Protein AF-A0A371QLZ2-F1 (afdb_monomer)

pLDDT: mean 85.89, std 9.15, range [55.5, 97.56]

Structure (mmCIF, N/CA/C/O backbone):
data_AF-A0A371QLZ2-F1
#
_entry.id   AF-A0A371QLZ2-F1
#
loop_
_atom_site.group_PDB
_atom_site.id
_atom_site.type_symbol
_atom_site.label_atom_id
_atom_site.label_alt_id
_atom_site.label_comp_id
_atom_site.label_asym_id
_atom_site.label_entity_id
_atom_site.label_seq_id
_atom_site.pdbx_PDB_ins_code
_atom_site.Cartn_x
_atom_site.Cartn_y
_atom_site.Cartn_z
_atom_site.occupancy
_atom_site.B_iso_or_equiv
_atom_site.auth_seq_id
_atom_site.auth_comp_id
_atom_site.auth_asym_id
_atom_site.auth_atom_id
_atom_site.pdbx_PDB_model_num
ATOM 1 N N . MET A 1 1 ? 35.738 0.178 -50.952 1.00 73.31 1 MET A N 1
ATOM 2 C CA . MET A 1 1 ? 36.009 0.089 -49.498 1.00 73.31 1 MET A CA 1
ATOM 3 C C . MET A 1 1 ? 35.087 0.981 -48.661 1.00 73.31 1 MET A C 1
ATOM 5 O O . MET A 1 1 ? 34.461 0.451 -47.756 1.00 73.31 1 MET A O 1
ATOM 9 N N . GLY A 1 2 ? 34.901 2.273 -48.979 1.00 74.31 2 GLY A N 1
ATOM 10 C CA . GLY A 1 2 ? 33.988 3.153 -48.216 1.00 74.31 2 GLY A CA 1
ATOM 11 C C . GLY A 1 2 ? 32.495 2.772 -48.254 1.00 74.31 2 GLY A C 1
ATOM 12 O O . GLY A 1 2 ? 31.800 2.933 -47.260 1.00 74.31 2 GLY A O 1
ATOM 13 N N . GLN A 1 3 ? 32.003 2.188 -49.355 1.00 81.94 3 GLN A N 1
ATOM 14 C CA . GLN A 1 3 ? 30.582 1.822 -49.503 1.00 81.94 3 GLN A CA 1
ATOM 15 C C . GLN A 1 3 ? 30.146 0.641 -48.611 1.00 81.94 3 GLN A C 1
ATOM 17 O O . GLN A 1 3 ? 29.038 0.646 -48.087 1.00 81.94 3 GLN A O 1
ATOM 22 N N . GLN A 1 4 ? 31.014 -0.356 -48.401 1.00 81.50 4 GLN A N 1
ATOM 23 C CA . GLN A 1 4 ? 30.702 -1.506 -47.537 1.00 81.50 4 GLN A CA 1
ATOM 24 C C . GLN A 1 4 ? 30.808 -1.154 -46.050 1.00 81.50 4 GLN A C 1
ATOM 26 O O . GLN A 1 4 ? 30.010 -1.627 -45.245 1.00 81.50 4 GLN A O 1
ATOM 31 N N . GLN A 1 5 ? 31.751 -0.281 -45.688 1.00 84.38 5 GLN A N 1
ATOM 32 C CA . GLN A 1 5 ? 31.875 0.207 -44.314 1.00 84.38 5 GLN A CA 1
ATOM 33 C C . GLN A 1 5 ? 30.683 1.082 -43.914 1.00 84.38 5 GLN A C 1
ATOM 35 O O . GLN A 1 5 ? 30.197 0.970 -42.793 1.00 84.38 5 GLN A O 1
ATOM 40 N N . LEU A 1 6 ? 30.157 1.888 -44.841 1.00 89.06 6 LEU A N 1
ATOM 41 C CA . LEU A 1 6 ? 28.984 2.723 -44.582 1.00 89.06 6 LEU A CA 1
ATOM 42 C C . LEU A 1 6 ? 27.729 1.874 -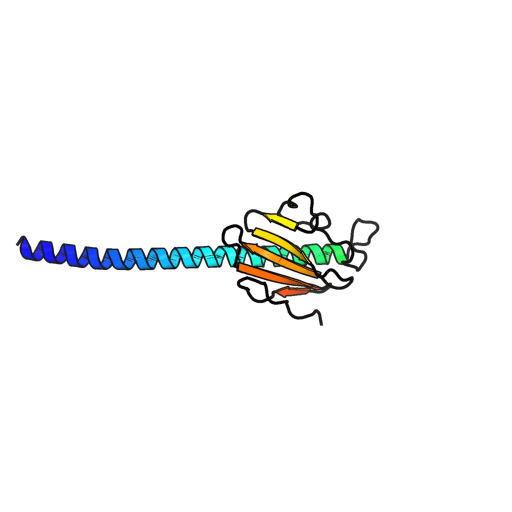44.314 1.00 89.06 6 LEU A C 1
ATOM 44 O O . LEU A 1 6 ? 26.970 2.166 -43.392 1.00 89.06 6 LEU A O 1
ATOM 48 N N . LEU A 1 7 ? 27.547 0.778 -45.057 1.00 89.31 7 LEU A N 1
ATOM 49 C CA . LEU A 1 7 ? 26.401 -0.122 -44.884 1.00 89.31 7 LEU A CA 1
ATOM 50 C C . LEU A 1 7 ? 26.422 -0.814 -43.508 1.00 89.31 7 LEU A C 1
ATOM 52 O O . LEU A 1 7 ? 25.394 -0.903 -42.838 1.00 89.31 7 LEU A O 1
ATOM 56 N N . LEU A 1 8 ? 27.602 -1.235 -43.045 1.00 90.19 8 LEU A N 1
ATOM 57 C CA . LEU A 1 8 ? 27.759 -1.866 -41.732 1.00 90.19 8 LEU A CA 1
ATOM 58 C C . LEU A 1 8 ? 27.402 -0.926 -40.576 1.00 90.19 8 LEU A C 1
ATOM 60 O O . LEU A 1 8 ? 26.755 -1.351 -39.622 1.00 90.19 8 LEU A O 1
ATOM 64 N N . VAL A 1 9 ? 27.772 0.353 -40.672 1.00 92.56 9 VAL A N 1
ATOM 65 C CA . VAL A 1 9 ? 27.441 1.341 -39.635 1.00 92.56 9 VAL A CA 1
ATOM 66 C C . VAL A 1 9 ? 25.931 1.551 -39.543 1.00 92.56 9 VAL A C 1
ATOM 68 O O . VAL A 1 9 ? 25.389 1.545 -38.442 1.00 92.56 9 VAL A O 1
ATOM 71 N N . ILE A 1 10 ? 25.241 1.665 -40.681 1.00 93.94 10 ILE A N 1
ATOM 72 C CA . ILE A 1 10 ? 23.778 1.822 -40.713 1.00 93.94 10 ILE A CA 1
ATOM 73 C C . ILE A 1 10 ? 23.076 0.611 -40.090 1.00 93.94 10 ILE A C 1
ATOM 75 O O . ILE A 1 10 ? 22.114 0.762 -39.339 1.00 93.94 10 ILE A O 1
ATOM 79 N N . LEU A 1 11 ? 23.562 -0.599 -40.372 1.00 94.00 11 LEU A N 1
ATOM 80 C CA . LEU A 1 11 ? 22.986 -1.809 -39.793 1.00 94.00 11 LEU A CA 1
ATOM 81 C C . LEU A 1 11 ? 23.090 -1.799 -38.260 1.00 94.00 11 LEU A C 1
ATOM 83 O O . LEU A 1 11 ? 22.114 -2.093 -37.572 1.00 94.00 11 LEU A O 1
ATOM 87 N N . VAL A 1 12 ? 24.252 -1.422 -37.721 1.00 96.19 12 VAL A N 1
ATOM 88 C CA . VAL A 1 12 ? 24.471 -1.352 -36.269 1.00 96.19 12 VAL A CA 1
ATOM 89 C C . VAL A 1 12 ? 23.589 -0.281 -35.623 1.00 96.19 12 VAL A C 1
ATOM 91 O O . VAL A 1 12 ? 22.992 -0.541 -34.578 1.00 96.19 12 VAL A O 1
ATOM 94 N N . THR A 1 13 ? 23.449 0.900 -36.233 1.00 95.31 13 THR A N 1
ATOM 95 C CA . THR A 1 13 ? 22.643 1.982 -35.645 1.00 95.31 13 THR A CA 1
ATOM 96 C C . THR A 1 13 ? 21.151 1.657 -35.606 1.00 95.31 13 THR A C 1
ATOM 98 O O . THR A 1 13 ? 20.491 2.017 -34.633 1.00 95.31 13 THR A O 1
ATOM 101 N N . ILE A 1 14 ? 20.622 0.922 -36.592 1.00 96.56 14 ILE A N 1
ATOM 102 C CA . ILE A 1 14 ? 19.228 0.445 -36.571 1.00 96.56 14 ILE A CA 1
ATOM 103 C C . ILE A 1 14 ? 18.996 -0.501 -35.386 1.00 96.56 14 ILE A C 1
ATOM 105 O O . ILE A 1 14 ? 18.012 -0.351 -34.660 1.00 96.56 14 ILE A O 1
ATOM 109 N N . ILE A 1 15 ? 19.915 -1.444 -35.156 1.00 96.38 15 ILE A N 1
ATOM 110 C CA . ILE A 1 15 ? 19.800 -2.406 -34.051 1.00 96.38 15 ILE A CA 1
ATOM 111 C C . ILE A 1 15 ? 19.842 -1.679 -32.699 1.00 96.38 15 ILE A C 1
ATOM 113 O O . ILE A 1 15 ? 18.983 -1.919 -31.849 1.00 96.38 15 ILE A O 1
ATOM 117 N N . VAL A 1 16 ? 20.789 -0.752 -32.512 1.00 97.56 16 VAL A N 1
ATOM 118 C CA . VAL A 1 16 ? 20.896 0.042 -31.274 1.00 97.56 16 VAL A CA 1
ATOM 119 C C . VAL A 1 16 ? 19.650 0.910 -31.058 1.00 97.56 16 VAL A C 1
ATOM 121 O O . VAL A 1 16 ? 19.171 1.012 -29.929 1.00 97.56 16 VAL A O 1
ATOM 124 N N . GLY A 1 17 ? 19.082 1.483 -32.124 1.00 97.25 17 GLY A N 1
ATOM 125 C CA . GLY A 1 17 ? 17.869 2.301 -32.048 1.00 97.25 17 GLY A CA 1
ATOM 126 C C . GLY A 1 17 ? 16.657 1.531 -31.517 1.00 97.25 17 GLY A C 1
ATOM 127 O O . GLY A 1 17 ? 15.978 2.006 -30.608 1.00 97.25 17 GLY A O 1
ATOM 128 N N . ILE A 1 18 ? 16.413 0.318 -32.024 1.00 96.50 18 ILE A N 1
ATOM 129 C CA . ILE A 1 18 ? 15.302 -0.526 -31.552 1.00 96.50 18 ILE A CA 1
ATOM 130 C C . ILE A 1 18 ? 15.552 -0.992 -30.113 1.00 96.50 18 ILE A C 1
ATOM 132 O O . ILE A 1 18 ? 14.642 -0.942 -29.283 1.00 96.50 18 ILE A O 1
ATOM 136 N N . ALA A 1 19 ? 16.786 -1.396 -29.795 1.00 96.19 19 ALA A N 1
ATOM 137 C CA . ALA A 1 19 ? 17.149 -1.834 -28.450 1.00 96.19 19 ALA A CA 1
ATOM 138 C C . ALA A 1 19 ? 16.915 -0.736 -27.399 1.00 96.19 19 ALA A C 1
ATOM 140 O O . ALA A 1 19 ? 16.396 -1.028 -26.324 1.00 96.19 19 ALA A O 1
ATOM 141 N N . ALA A 1 20 ? 17.228 0.526 -27.717 1.00 96.38 20 ALA A N 1
ATOM 142 C CA . ALA A 1 20 ? 17.008 1.652 -26.813 1.00 96.38 20 ALA A CA 1
ATOM 143 C C . ALA A 1 20 ? 15.517 1.881 -26.510 1.00 96.38 20 ALA A C 1
ATOM 145 O O . ALA A 1 20 ? 15.153 2.064 -25.351 1.00 96.38 20 ALA A O 1
ATOM 146 N N . VAL A 1 21 ? 14.642 1.817 -27.520 1.00 96.44 21 VAL A N 1
ATOM 147 C CA . VAL A 1 21 ? 13.191 1.986 -27.317 1.00 96.44 21 VAL A CA 1
ATOM 148 C C . VAL A 1 21 ? 12.620 0.859 -26.457 1.00 96.44 21 VAL A C 1
ATOM 150 O O . VAL A 1 21 ? 11.854 1.117 -25.530 1.00 96.44 21 VAL A O 1
ATOM 153 N N . VAL A 1 22 ? 13.021 -0.390 -26.718 1.00 97.00 22 VAL A N 1
ATOM 154 C CA . VAL A 1 22 ? 12.597 -1.535 -25.899 1.00 97.00 22 VAL A CA 1
ATOM 155 C C . VAL A 1 22 ? 13.084 -1.375 -24.459 1.00 97.00 22 VAL A C 1
ATOM 157 O O . VAL A 1 22 ? 12.284 -1.530 -23.539 1.00 97.00 22 VAL A O 1
ATOM 160 N N . ALA A 1 23 ? 14.351 -1.001 -24.258 1.00 95.31 23 ALA A N 1
ATOM 161 C CA . ALA A 1 23 ? 14.917 -0.787 -22.929 1.00 95.31 23 ALA A CA 1
ATOM 162 C C . ALA A 1 23 ? 14.139 0.280 -22.140 1.00 95.31 23 ALA A C 1
ATOM 164 O O . ALA A 1 23 ? 13.748 0.036 -20.998 1.00 95.31 23 ALA A O 1
ATOM 165 N N . LEU A 1 24 ? 13.837 1.424 -22.762 1.00 95.19 24 LEU A N 1
ATOM 166 C CA . LEU A 1 24 ? 13.058 2.493 -22.132 1.00 95.19 24 LEU A CA 1
ATOM 167 C C . LEU A 1 24 ? 11.654 2.026 -21.730 1.00 95.19 24 LEU A C 1
ATOM 169 O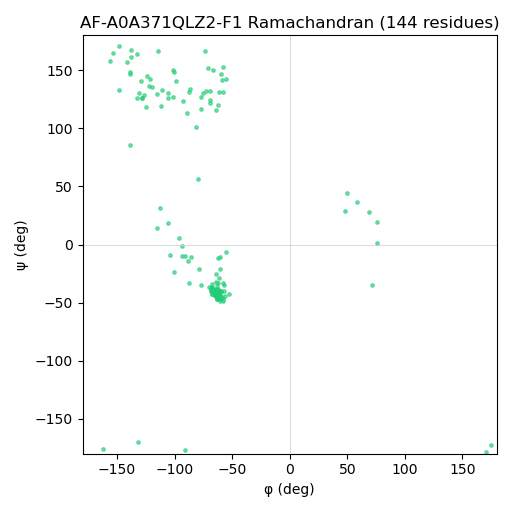 O . LEU A 1 24 ? 11.234 2.267 -20.599 1.00 95.19 24 LEU A O 1
ATOM 173 N N . ASN A 1 25 ? 10.960 1.297 -22.607 1.00 93.56 25 ASN A N 1
ATOM 174 C CA . ASN A 1 25 ? 9.634 0.762 -22.296 1.00 93.56 25 ASN A CA 1
ATOM 175 C C . ASN A 1 25 ? 9.683 -0.236 -21.131 1.00 93.56 25 ASN A C 1
ATOM 177 O O . ASN A 1 25 ? 8.829 -0.195 -20.247 1.00 93.56 25 ASN A O 1
ATOM 181 N N . THR A 1 26 ? 10.699 -1.106 -21.087 1.00 94.25 26 THR A N 1
ATOM 182 C CA . THR A 1 26 ? 10.862 -2.055 -19.976 1.00 94.25 26 THR A CA 1
ATOM 183 C C . THR A 1 26 ? 11.196 -1.367 -18.658 1.00 94.25 26 THR A C 1
ATOM 185 O O . THR A 1 26 ? 10.676 -1.773 -17.623 1.00 94.25 26 THR A O 1
ATOM 188 N N . PHE A 1 27 ? 12.009 -0.308 -18.676 1.00 93.62 27 PHE A N 1
ATOM 189 C CA . PHE A 1 27 ? 12.322 0.455 -17.469 1.00 93.62 27 PHE A CA 1
ATOM 190 C C . PHE A 1 27 ? 11.114 1.232 -16.952 1.00 93.62 27 PHE A C 1
ATOM 192 O O . PHE A 1 27 ? 10.883 1.227 -15.747 1.00 93.62 27 PHE A O 1
ATOM 199 N N . SER A 1 28 ? 10.307 1.821 -17.840 1.00 90.06 28 SER A N 1
ATOM 200 C CA . SER A 1 28 ? 9.054 2.476 -17.447 1.00 90.06 28 SER A CA 1
ATOM 201 C C . SER A 1 28 ? 8.088 1.484 -16.796 1.00 90.06 28 SER A C 1
ATOM 203 O O . SER A 1 28 ? 7.602 1.729 -15.698 1.00 90.06 28 SER A O 1
ATOM 205 N N . ALA A 1 29 ? 7.868 0.323 -17.422 1.00 88.38 29 ALA A N 1
ATOM 206 C CA . ALA A 1 29 ? 6.982 -0.701 -16.870 1.00 88.38 29 ALA A CA 1
ATOM 207 C C . ALA A 1 29 ? 7.491 -1.265 -15.529 1.00 88.38 29 ALA A C 1
ATOM 209 O O . ALA A 1 29 ? 6.695 -1.562 -14.640 1.00 88.38 29 ALA A O 1
ATOM 210 N N . ALA A 1 30 ? 8.812 -1.402 -15.368 1.00 89.50 30 ALA A N 1
ATOM 211 C CA . ALA A 1 30 ? 9.420 -1.834 -14.113 1.00 89.50 30 ALA A CA 1
ATOM 212 C C . ALA A 1 30 ? 9.262 -0.787 -12.998 1.00 89.50 30 ALA A C 1
ATOM 214 O O . ALA A 1 30 ? 9.008 -1.161 -11.855 1.00 89.50 30 ALA A O 1
ATOM 215 N N . ALA A 1 31 ? 9.373 0.506 -13.323 1.00 87.62 31 ALA A N 1
ATOM 216 C CA . ALA A 1 31 ? 9.135 1.588 -12.372 1.00 87.62 31 ALA A CA 1
ATOM 217 C C . ALA A 1 31 ? 7.675 1.598 -11.889 1.00 87.62 31 ALA A C 1
ATOM 219 O O . ALA A 1 31 ? 7.434 1.607 -10.684 1.00 87.62 31 ALA A O 1
ATOM 220 N N . ASP A 1 32 ? 6.713 1.478 -12.809 1.00 86.62 32 ASP A N 1
ATOM 221 C CA . ASP A 1 32 ? 5.287 1.414 -12.465 1.00 86.62 32 ASP A CA 1
ATOM 222 C C . ASP A 1 32 ? 4.957 0.198 -11.586 1.00 86.62 32 ASP A C 1
ATOM 224 O O . ASP A 1 32 ? 4.173 0.297 -10.639 1.00 86.62 32 ASP A O 1
ATOM 228 N N . ALA A 1 33 ? 5.550 -0.962 -11.888 1.00 87.06 33 ALA A N 1
ATOM 229 C CA . ALA A 1 33 ? 5.396 -2.166 -11.076 1.00 87.06 33 ALA A CA 1
ATOM 230 C C . ALA A 1 33 ? 5.965 -1.966 -9.661 1.00 87.06 33 ALA A C 1
ATOM 232 O O . ALA A 1 33 ? 5.277 -2.258 -8.685 1.00 87.06 33 ALA A O 1
ATOM 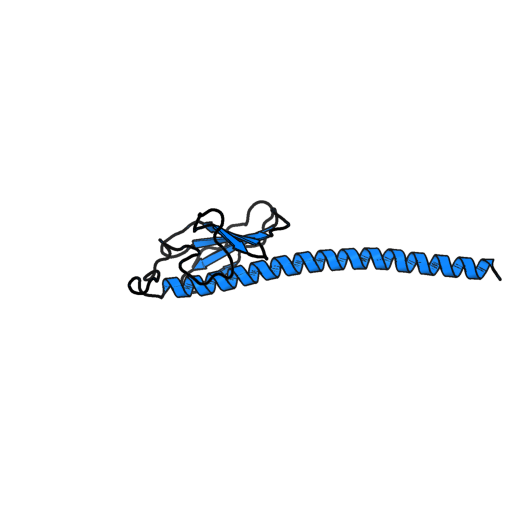233 N N . ALA A 1 34 ? 7.161 -1.383 -9.540 1.00 89.06 34 ALA A N 1
ATOM 234 C CA . ALA A 1 34 ? 7.787 -1.111 -8.249 1.00 89.06 34 ALA A CA 1
ATOM 235 C C . ALA A 1 34 ? 6.950 -0.158 -7.377 1.00 89.06 34 ALA A C 1
ATOM 237 O O . ALA A 1 34 ? 6.802 -0.397 -6.179 1.00 89.06 34 ALA A O 1
ATOM 238 N N . SER A 1 35 ? 6.347 0.884 -7.961 1.00 87.50 35 SER A N 1
ATOM 239 C CA . SER A 1 35 ? 5.445 1.784 -7.229 1.00 87.50 35 SER A CA 1
ATOM 240 C C . SER A 1 35 ? 4.183 1.073 -6.728 1.00 87.50 35 SER A C 1
ATOM 242 O O . SER A 1 35 ? 3.724 1.334 -5.616 1.00 87.50 35 SER A O 1
ATOM 244 N N . ARG A 1 36 ? 3.622 0.145 -7.516 1.00 87.12 36 ARG A N 1
ATOM 245 C CA . ARG A 1 36 ? 2.457 -0.660 -7.104 1.00 87.12 36 ARG A CA 1
ATOM 246 C C . ARG A 1 36 ? 2.806 -1.622 -5.972 1.00 87.12 36 ARG A C 1
ATOM 248 O O . ARG A 1 36 ? 2.035 -1.732 -5.021 1.00 87.12 36 ARG A O 1
ATOM 255 N N . ASP A 1 37 ? 3.958 -2.276 -6.055 1.00 89.88 37 ASP A N 1
ATOM 256 C CA . ASP A 1 37 ? 4.434 -3.191 -5.016 1.00 89.88 37 ASP A CA 1
ATOM 257 C C . ASP A 1 37 ? 4.711 -2.442 -3.704 1.00 89.88 37 ASP A C 1
ATOM 259 O O . ASP A 1 37 ? 4.344 -2.919 -2.629 1.00 89.88 37 ASP A O 1
ATOM 263 N N . ALA A 1 38 ? 5.274 -1.231 -3.786 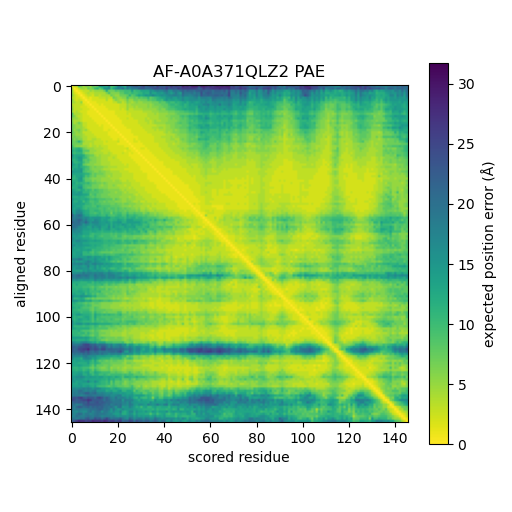1.00 90.00 38 ALA A N 1
ATOM 264 C CA . ALA A 1 38 ? 5.475 -0.361 -2.630 1.00 90.00 38 ALA A CA 1
ATOM 265 C C . ALA A 1 38 ? 4.145 0.005 -1.944 1.00 90.00 38 ALA A C 1
ATOM 267 O O . ALA A 1 38 ? 4.031 -0.134 -0.726 1.00 90.00 38 ALA A O 1
ATOM 268 N N . LEU A 1 39 ? 3.110 0.380 -2.710 1.00 89.12 39 LEU A N 1
ATOM 269 C CA . LEU A 1 39 ? 1.773 0.628 -2.152 1.00 89.12 39 LEU A CA 1
ATOM 270 C C . LEU A 1 39 ? 1.181 -0.613 -1.473 1.00 89.12 39 LEU A C 1
ATOM 272 O O . LEU A 1 39 ? 0.593 -0.513 -0.398 1.00 89.12 39 LEU A O 1
ATOM 276 N N . GLN A 1 40 ? 1.297 -1.788 -2.096 1.00 89.44 40 GLN A N 1
ATOM 277 C CA . GLN A 1 40 ? 0.770 -3.026 -1.515 1.00 89.44 40 GLN A CA 1
ATOM 278 C C . GLN A 1 40 ? 1.477 -3.384 -0.206 1.00 89.44 40 GLN A C 1
ATOM 280 O O . GLN A 1 40 ? 0.822 -3.817 0.747 1.00 89.44 40 GLN A O 1
ATOM 285 N N . LEU A 1 41 ? 2.795 -3.174 -0.143 1.00 91.31 41 LEU A N 1
ATOM 286 C CA . LEU A 1 41 ? 3.575 -3.367 1.072 1.00 91.31 41 LEU A CA 1
ATOM 287 C C . LEU A 1 41 ? 3.125 -2.405 2.176 1.00 91.31 41 LEU A C 1
ATOM 289 O O . LEU A 1 41 ? 2.884 -2.844 3.300 1.00 91.31 41 LEU A O 1
ATOM 293 N N . ASP A 1 42 ? 2.940 -1.126 1.857 1.00 91.44 42 ASP A N 1
ATOM 294 C CA . ASP A 1 42 ? 2.459 -0.129 2.814 1.00 91.44 42 ASP A CA 1
ATOM 295 C C . ASP A 1 42 ? 1.062 -0.477 3.342 1.00 91.44 42 ASP A C 1
ATOM 297 O O . ASP A 1 42 ? 0.837 -0.443 4.552 1.00 91.44 42 ASP A O 1
ATOM 301 N N . LEU A 1 43 ? 0.135 -0.896 2.472 1.00 90.25 43 LEU A N 1
ATOM 302 C CA . LEU A 1 43 ? -1.197 -1.352 2.884 1.00 90.25 43 LEU A CA 1
ATOM 303 C C . LEU A 1 43 ? -1.128 -2.573 3.814 1.00 90.25 43 LEU A C 1
ATOM 305 O O . LEU A 1 43 ? -1.872 -2.642 4.794 1.00 90.25 43 LEU A O 1
ATOM 309 N N . ALA A 1 44 ? -0.225 -3.521 3.552 1.00 90.81 44 ALA A N 1
ATOM 310 C CA . ALA A 1 44 ? -0.015 -4.678 4.421 1.00 90.81 44 ALA A CA 1
ATOM 311 C C . ALA A 1 44 ? 0.564 -4.274 5.792 1.00 90.81 44 ALA A C 1
ATOM 313 O O . ALA A 1 44 ? 0.123 -4.775 6.832 1.00 90.81 44 ALA A O 1
ATOM 314 N N . LEU A 1 45 ? 1.514 -3.334 5.817 1.00 91.69 45 LEU A N 1
ATOM 315 C CA . LEU A 1 45 ? 2.082 -2.793 7.054 1.00 91.69 45 LEU A CA 1
ATOM 316 C C . LEU A 1 45 ? 1.033 -2.028 7.871 1.00 91.69 45 LEU A C 1
ATOM 318 O O . LEU A 1 45 ? 0.911 -2.263 9.078 1.00 91.69 45 LEU A O 1
ATOM 322 N N . VAL A 1 46 ? 0.226 -1.184 7.223 1.00 91.62 46 VAL A N 1
ATOM 323 C CA . VAL A 1 46 ? -0.917 -0.494 7.840 1.00 91.62 46 VAL A CA 1
ATOM 324 C C . VAL A 1 46 ? -1.897 -1.502 8.429 1.00 91.62 46 VAL A C 1
ATOM 326 O O . VAL A 1 46 ? -2.261 -1.385 9.598 1.00 91.62 46 VAL A O 1
ATOM 329 N N . ALA A 1 47 ? -2.271 -2.532 7.667 1.00 91.31 47 ALA A N 1
ATOM 330 C CA . ALA A 1 47 ? -3.196 -3.561 8.125 1.00 91.31 47 ALA A CA 1
ATOM 331 C C . ALA A 1 47 ? -2.684 -4.288 9.380 1.00 91.31 47 ALA A C 1
ATOM 333 O O . ALA A 1 47 ? -3.424 -4.438 10.353 1.00 91.31 47 ALA A O 1
ATOM 334 N N . SER A 1 48 ? -1.406 -4.681 9.400 1.00 91.88 48 SER A N 1
ATOM 335 C CA . SER A 1 48 ? -0.789 -5.328 10.567 1.00 91.88 48 SER A CA 1
ATOM 336 C C . SER A 1 48 ? -0.749 -4.411 11.801 1.00 91.88 48 SER A C 1
ATOM 338 O O . SER A 1 48 ? -1.082 -4.826 12.914 1.00 91.88 48 SER A O 1
ATOM 340 N N . SER A 1 49 ? -0.419 -3.131 11.611 1.00 92.19 49 SER A N 1
ATOM 341 C CA . SER A 1 49 ? -0.361 -2.139 12.691 1.00 92.19 49 SER A CA 1
ATOM 342 C C . SER A 1 49 ? -1.748 -1.814 13.251 1.00 92.19 49 SER A C 1
ATOM 344 O O . SER A 1 49 ? -1.912 -1.652 14.466 1.00 92.19 49 SER A O 1
ATOM 346 N N . ALA A 1 50 ? -2.756 -1.768 12.381 1.00 91.44 50 ALA A N 1
ATOM 347 C CA . ALA A 1 50 ? -4.152 -1.579 12.741 1.00 91.44 50 ALA A CA 1
ATOM 348 C C . ALA A 1 50 ? -4.731 -2.783 13.499 1.00 91.44 50 ALA A C 1
ATOM 350 O O . ALA A 1 50 ? -5.424 -2.600 14.498 1.00 91.44 50 ALA A O 1
ATOM 351 N N . GLN A 1 51 ? -4.392 -4.017 13.119 1.00 91.75 51 GLN A N 1
ATOM 352 C CA . GLN A 1 51 ? -4.744 -5.203 13.913 1.00 91.75 51 GLN A CA 1
ATOM 353 C C . GLN A 1 51 ? -4.139 -5.128 15.319 1.00 91.75 51 GLN A C 1
ATOM 355 O O . GLN A 1 51 ? -4.818 -5.391 16.312 1.00 91.75 51 GLN A O 1
ATOM 360 N N . GLY A 1 52 ? -2.888 -4.673 15.431 1.00 90.88 52 GLY A N 1
ATOM 361 C CA . GLY A 1 52 ? -2.279 -4.371 16.725 1.00 90.88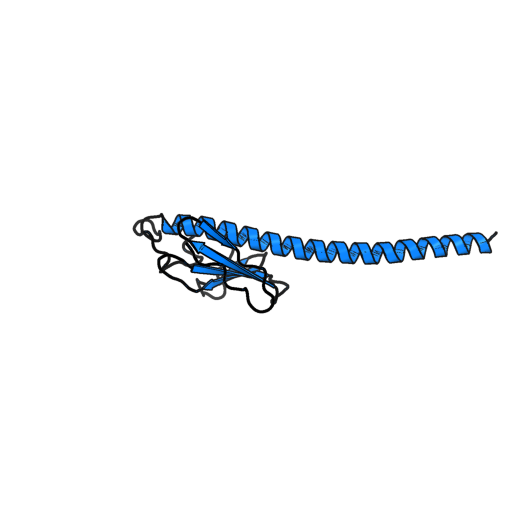 52 GLY A CA 1
ATOM 362 C C . GLY A 1 52 ? -3.083 -3.343 17.532 1.00 90.88 52 GLY A C 1
ATOM 363 O O . GLY A 1 52 ? -3.244 -3.498 18.741 1.00 90.88 52 GLY A O 1
ATOM 364 N N . TYR A 1 53 ? -3.634 -2.306 16.889 1.00 91.88 53 TYR A N 1
ATOM 365 C CA . TYR A 1 53 ? -4.551 -1.361 17.537 1.00 91.88 53 TYR A CA 1
ATOM 366 C C . TYR A 1 53 ? -5.824 -2.051 18.046 1.00 91.88 53 TYR A C 1
ATOM 368 O O . TYR A 1 53 ? -6.155 -1.870 19.215 1.00 91.88 53 TYR A O 1
ATOM 376 N N . TYR A 1 54 ? -6.461 -2.908 17.248 1.00 92.25 54 TYR A N 1
ATOM 377 C CA . TYR A 1 54 ? -7.675 -3.637 17.635 1.00 92.25 54 TYR A CA 1
ATOM 378 C C . TYR A 1 54 ? -7.507 -4.464 18.919 1.00 92.25 54 TYR A C 1
ATOM 380 O O . TYR A 1 54 ? -8.367 -4.435 19.800 1.00 92.25 54 TYR A O 1
ATOM 388 N N . PHE A 1 55 ? -6.392 -5.189 19.056 1.00 90.50 55 PHE A N 1
ATOM 389 C CA . PHE A 1 55 ? -6.149 -6.043 20.226 1.00 90.50 55 PHE A CA 1
ATOM 390 C C . PHE A 1 55 ? -5.681 -5.281 21.469 1.00 90.50 55 PHE A C 1
ATOM 392 O O . PHE A 1 55 ? -5.818 -5.791 22.584 1.00 90.50 55 PHE A O 1
ATOM 399 N N . ARG A 1 56 ? -5.140 -4.068 21.312 1.00 90.69 56 ARG A N 1
ATOM 400 C CA . ARG A 1 56 ? -4.723 -3.244 22.450 1.00 90.69 56 ARG A CA 1
ATOM 401 C C . ARG A 1 56 ? -5.959 -2.761 23.235 1.00 90.69 56 ARG A C 1
ATOM 403 O O . ARG A 1 56 ? -6.903 -2.254 22.627 1.00 90.69 56 ARG A O 1
ATOM 410 N N . PRO A 1 57 ? -5.982 -2.879 24.578 1.00 89.19 57 PRO A N 1
ATOM 411 C CA . PRO A 1 57 ? -7.073 -2.347 25.394 1.00 89.19 57 PRO A CA 1
ATOM 412 C C . PRO A 1 57 ? -7.224 -0.829 25.236 1.00 89.19 57 PRO A C 1
ATOM 414 O O . PRO A 1 57 ? -6.224 -0.117 25.131 1.00 89.19 57 PRO A O 1
ATOM 417 N N . ALA A 1 58 ? -8.458 -0.323 25.321 1.00 88.81 58 ALA A N 1
ATOM 418 C CA . ALA A 1 58 ? -8.751 1.112 25.212 1.00 88.81 58 ALA A CA 1
ATOM 419 C C . ALA A 1 58 ? -7.992 1.966 26.248 1.00 88.81 58 ALA A C 1
ATOM 421 O O . ALA A 1 58 ? -7.507 3.048 25.934 1.00 88.81 58 ALA A O 1
ATOM 422 N N . MET A 1 59 ? -7.786 1.431 27.459 1.00 88.19 59 MET A N 1
ATOM 423 C CA . MET A 1 59 ? -7.019 2.085 28.533 1.00 88.19 59 MET A CA 1
ATOM 424 C C . MET A 1 59 ? -5.551 2.370 28.171 1.00 88.19 59 MET A C 1
ATOM 426 O O . MET A 1 59 ? -4.925 3.216 28.800 1.00 88.19 59 MET A O 1
ATOM 430 N N . LEU A 1 60 ? -4.993 1.668 27.179 1.00 88.06 60 LEU A N 1
ATOM 431 C CA . LEU A 1 60 ? -3.619 1.844 26.695 1.00 88.06 60 LEU A CA 1
ATOM 432 C C . LEU A 1 60 ? -3.570 2.558 25.333 1.00 88.06 60 LEU A C 1
ATOM 434 O O . LEU A 1 60 ? -2.574 2.456 24.620 1.00 88.06 60 LEU A O 1
ATOM 438 N N . GLY A 1 61 ? -4.653 3.242 24.947 1.00 83.25 61 GLY A N 1
ATOM 439 C CA . GLY A 1 61 ? -4.763 3.924 23.655 1.00 83.25 61 GLY A CA 1
ATOM 440 C C . GLY A 1 61 ? -5.012 2.988 22.469 1.00 83.25 61 GLY A C 1
ATOM 441 O O . GLY A 1 61 ? -4.745 3.373 21.334 1.00 83.25 61 GLY A O 1
ATOM 442 N N . GLY A 1 62 ? -5.483 1.761 22.720 1.00 88.44 62 GLY A N 1
ATOM 443 C CA . GLY A 1 62 ? -5.907 0.814 21.687 1.00 88.44 62 GLY A CA 1
ATOM 444 C C . GLY A 1 62 ? -7.392 0.906 21.332 1.00 88.44 62 GLY A C 1
ATOM 445 O O . GLY A 1 62 ? -8.123 1.732 21.873 1.00 88.44 62 GLY A O 1
ATOM 446 N N . GLY A 1 63 ? -7.835 0.021 20.441 1.00 86.31 63 GLY A N 1
ATOM 447 C CA . GLY A 1 63 ? -9.212 -0.054 19.956 1.00 86.31 63 GLY A CA 1
ATOM 448 C C . GLY A 1 63 ? -10.140 -0.885 20.834 1.00 86.31 63 GLY A C 1
ATOM 449 O O . GLY A 1 63 ? -11.339 -0.872 20.624 1.00 86.31 63 GLY A O 1
ATOM 450 N N . GLY A 1 64 ? -9.639 -1.637 21.820 1.00 89.81 64 GLY A N 1
ATOM 451 C CA . GLY A 1 64 ? -10.506 -2.386 22.739 1.00 89.81 64 GLY A CA 1
ATOM 452 C C . GLY A 1 64 ? -11.430 -3.393 22.042 1.00 89.81 64 GLY A C 1
ATOM 453 O O . GLY A 1 64 ? -12.558 -3.588 22.488 1.00 89.81 64 GLY A O 1
ATOM 454 N N . ARG A 1 65 ? -10.944 -4.048 20.978 1.00 90.25 65 ARG A N 1
ATOM 455 C CA . ARG A 1 65 ? -11.709 -4.914 20.062 1.00 90.25 65 ARG A CA 1
ATOM 456 C C . ARG A 1 65 ? -12.722 -4.179 19.179 1.00 90.25 65 ARG A C 1
ATOM 458 O O . ARG A 1 65 ? -13.722 -4.769 18.780 1.00 90.25 65 ARG A O 1
ATOM 465 N N . THR A 1 66 ? -12.467 -2.915 18.860 1.00 91.38 66 THR A N 1
ATOM 466 C CA . THR A 1 66 ? -13.208 -2.182 17.834 1.00 91.38 66 THR A CA 1
ATOM 467 C C . THR A 1 66 ? -12.276 -1.328 16.972 1.00 91.38 66 THR A C 1
ATOM 469 O O . THR A 1 66 ? -11.236 -0.860 17.437 1.00 91.38 66 THR A O 1
ATOM 472 N N . PHE A 1 67 ? -12.638 -1.141 15.702 1.00 89.88 67 PHE A N 1
ATOM 473 C CA . PHE A 1 67 ? -12.006 -0.187 14.783 1.00 89.88 67 PHE A CA 1
ATOM 474 C C . PHE A 1 67 ? -12.751 1.153 14.696 1.00 89.88 67 PHE A C 1
ATOM 476 O O . PHE A 1 67 ? -12.396 1.990 13.881 1.00 89.88 67 PHE A O 1
ATOM 483 N N . GLN A 1 68 ? -13.782 1.377 15.512 1.00 88.50 68 GLN A N 1
ATOM 484 C CA . GLN A 1 68 ? -14.711 2.498 15.335 1.00 88.50 68 GLN A CA 1
ATOM 485 C C . GLN A 1 68 ? -14.063 3.895 15.421 1.00 88.50 68 GLN A C 1
ATOM 487 O O . GLN A 1 68 ? -14.522 4.796 14.728 1.00 88.50 68 GLN A O 1
ATOM 492 N N . ASP A 1 69 ? -12.975 4.041 16.185 1.00 86.75 69 ASP A N 1
ATOM 493 C CA . ASP A 1 69 ? -12.199 5.287 16.338 1.00 86.75 69 ASP A CA 1
ATOM 494 C C . ASP A 1 69 ? -10.789 5.177 15.719 1.00 86.75 69 ASP A C 1
ATOM 496 O O . ASP A 1 69 ? -9.807 5.712 16.250 1.00 86.75 69 ASP A O 1
ATOM 500 N N . ILE A 1 70 ? -10.648 4.388 14.647 1.00 88.69 70 ILE A N 1
ATOM 501 C CA . ILE A 1 70 ? -9.353 4.195 13.997 1.00 88.69 70 ILE A CA 1
ATOM 502 C C . ILE A 1 70 ? -8.970 5.388 13.119 1.00 88.69 70 ILE A C 1
ATOM 504 O O . ILE A 1 70 ? -9.683 5.749 12.190 1.00 88.69 70 ILE A O 1
ATOM 508 N N . ASP A 1 71 ? -7.767 5.907 13.359 1.00 90.00 71 ASP A N 1
ATOM 509 C CA . ASP A 1 71 ? -7.146 6.970 12.572 1.00 90.00 71 ASP A CA 1
ATOM 510 C C . ASP A 1 71 ? -5.663 6.663 12.337 1.00 90.00 71 ASP A C 1
ATOM 512 O O . ASP A 1 71 ? -5.042 5.945 13.130 1.00 90.00 71 ASP A O 1
ATOM 516 N N . PHE A 1 72 ? -5.038 7.313 11.348 1.00 88.19 72 PHE A N 1
ATOM 517 C CA . PHE A 1 72 ? -3.593 7.190 11.080 1.00 88.19 72 PHE A CA 1
ATOM 518 C C . PHE A 1 72 ? -2.688 7.638 12.243 1.00 88.19 72 PHE A C 1
ATOM 520 O O . PHE A 1 72 ? -1.491 7.371 12.231 1.00 88.19 72 PHE A O 1
ATOM 527 N N . THR A 1 73 ? -3.238 8.293 13.272 1.00 87.62 73 THR A N 1
ATOM 528 C CA . THR A 1 73 ? -2.504 8.677 14.493 1.00 87.62 73 THR A CA 1
ATOM 529 C C . THR A 1 73 ? -2.507 7.594 15.578 1.00 87.62 73 THR A C 1
ATOM 531 O O . THR A 1 73 ? -1.747 7.680 16.542 1.00 87.62 73 THR A O 1
ATOM 534 N N . LYS A 1 74 ? -3.374 6.579 15.455 1.00 87.06 74 LYS A N 1
ATOM 535 C CA . LYS A 1 74 ? -3.605 5.543 16.478 1.00 87.06 74 LYS A CA 1
ATOM 536 C C . LYS A 1 74 ? -2.764 4.284 16.276 1.00 87.06 74 LYS A C 1
ATOM 538 O O . LYS A 1 74 ? -2.710 3.412 17.146 1.00 87.06 74 LYS A O 1
ATOM 543 N N . PHE A 1 75 ? -2.102 4.173 15.134 1.00 86.75 75 PHE A N 1
ATOM 544 C CA . PHE A 1 75 ? -1.210 3.075 14.797 1.00 86.75 75 PHE A CA 1
ATOM 545 C C . PHE A 1 75 ? 0.047 3.610 14.115 1.00 86.75 75 PHE A C 1
ATOM 547 O O . PHE 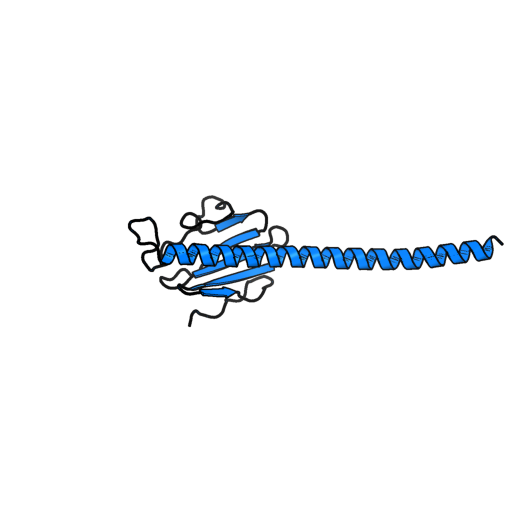A 1 75 ? 0.126 4.778 13.750 1.00 86.75 75 PHE A O 1
ATOM 554 N N . ASN A 1 76 ? 1.061 2.756 13.992 1.00 85.75 76 ASN A N 1
ATOM 555 C CA . ASN A 1 76 ? 2.303 3.153 13.352 1.00 85.75 76 ASN A CA 1
ATOM 556 C C . ASN A 1 76 ? 2.116 3.157 11.831 1.00 85.75 76 ASN A C 1
ATOM 558 O O . ASN A 1 76 ? 1.859 2.108 11.241 1.00 85.75 76 ASN A O 1
ATOM 562 N N . PHE A 1 77 ? 2.246 4.327 11.217 1.00 86.56 77 PHE A N 1
ATOM 563 C CA . PHE A 1 77 ? 2.252 4.499 9.773 1.00 86.56 77 PHE A CA 1
ATOM 564 C C . PHE A 1 77 ? 3.447 5.367 9.381 1.00 86.56 77 PHE A C 1
ATOM 566 O O . PHE A 1 77 ? 3.664 6.433 9.956 1.00 86.56 77 PHE A O 1
ATOM 573 N N . SER A 1 78 ? 4.223 4.911 8.399 1.00 84.31 78 SER A N 1
ATOM 574 C CA . SER A 1 78 ? 5.393 5.618 7.866 1.00 84.31 78 SER A CA 1
ATOM 575 C C . SER A 1 78 ? 4.977 6.717 6.886 1.00 84.31 78 SER A C 1
ATOM 577 O O . SER A 1 78 ? 5.375 6.717 5.726 1.00 84.31 78 SER A O 1
ATOM 579 N N . GLY A 1 79 ? 4.139 7.639 7.348 1.00 85.56 79 GLY A N 1
ATOM 580 C CA . GLY A 1 79 ? 3.672 8.777 6.573 1.00 85.56 79 GLY A CA 1
ATOM 581 C C . GLY A 1 79 ? 3.091 9.861 7.467 1.00 85.56 79 GLY A C 1
ATOM 582 O O . GLY A 1 79 ? 3.131 9.782 8.696 1.00 85.56 79 GLY A O 1
ATOM 583 N N . ARG A 1 80 ? 2.567 10.909 6.842 1.00 87.94 80 ARG A N 1
ATOM 584 C CA . ARG A 1 80 ? 2.045 12.089 7.526 1.00 87.94 80 ARG A CA 1
ATOM 585 C C . ARG A 1 80 ? 0.588 12.314 7.166 1.00 87.94 80 ARG A C 1
ATOM 587 O O . ARG A 1 80 ? 0.228 12.258 5.999 1.00 87.94 80 ARG A O 1
ATOM 594 N N . VAL A 1 81 ? -0.220 12.633 8.171 1.00 87.19 81 VAL A N 1
ATOM 595 C CA . VAL A 1 81 ? -1.617 13.049 7.999 1.00 87.19 81 VAL A CA 1
ATOM 596 C C . VAL A 1 81 ? -1.701 14.295 7.105 1.00 87.19 81 VAL A C 1
ATOM 598 O O . VAL A 1 81 ? -0.968 15.263 7.336 1.00 87.19 81 VAL A O 1
ATOM 601 N N . VAL A 1 82 ? -2.580 14.272 6.103 1.00 82.94 82 VAL A N 1
ATOM 602 C CA . VAL A 1 82 ? -2.769 15.365 5.134 1.00 82.94 82 VAL A CA 1
ATOM 603 C C . VAL A 1 82 ? -3.785 16.366 5.682 1.00 82.94 82 VAL A C 1
ATOM 605 O O . VAL A 1 82 ? -4.840 15.975 6.170 1.00 82.94 82 VAL A O 1
ATOM 608 N N . ASP A 1 83 ? -3.455 17.660 5.648 1.00 76.12 83 ASP A N 1
ATOM 609 C CA . ASP A 1 83 ? -4.368 18.786 5.927 1.00 76.12 83 ASP A CA 1
ATOM 610 C C . ASP A 1 83 ? -5.228 18.680 7.206 1.00 76.12 83 ASP A C 1
ATOM 612 O O . ASP A 1 83 ? -6.317 19.242 7.303 1.00 76.12 83 ASP A O 1
ATOM 616 N N . GLY A 1 84 ? -4.731 17.975 8.228 1.00 75.00 84 GLY A N 1
ATOM 617 C CA . GLY A 1 84 ? -5.435 17.780 9.500 1.00 75.00 84 GLY A CA 1
ATOM 618 C C . GLY A 1 84 ? -6.580 16.760 9.454 1.00 75.00 84 GLY A C 1
ATOM 619 O O . GLY A 1 84 ? -7.209 16.530 10.488 1.00 75.00 84 GLY A O 1
ATOM 620 N N . ASN A 1 85 ? -6.828 16.116 8.308 1.00 84.19 85 ASN A N 1
ATOM 621 C CA . ASN A 1 85 ? -7.775 15.014 8.192 1.00 84.19 85 ASN A CA 1
ATOM 622 C C . ASN A 1 85 ? -7.117 13.706 8.645 1.00 84.19 85 ASN A C 1
ATOM 624 O O . ASN A 1 85 ? -6.389 13.078 7.891 1.00 84.19 85 ASN A O 1
ATOM 628 N N . VAL A 1 86 ? -7.402 13.269 9.872 1.00 87.19 86 VAL A N 1
ATOM 629 C CA . VAL A 1 86 ? -6.809 12.070 10.499 1.00 87.19 86 VAL A CA 1
ATOM 630 C C . VAL A 1 86 ? -7.107 10.743 9.779 1.00 87.19 86 VAL A C 1
ATOM 632 O O . VAL A 1 86 ? -6.447 9.738 10.063 1.00 87.19 86 VAL A O 1
ATOM 635 N N . LEU A 1 87 ? -8.046 10.753 8.827 1.00 88.88 87 LEU A N 1
ATOM 636 C CA . LEU A 1 87 ? -8.396 9.628 7.958 1.00 88.88 87 LEU A CA 1
ATOM 637 C C . LEU A 1 87 ? -7.648 9.638 6.622 1.00 88.88 87 LEU A C 1
ATOM 639 O O . LEU A 1 87 ? -7.831 8.720 5.826 1.00 88.88 87 LEU A O 1
ATOM 643 N N . GLU A 1 88 ? -6.806 10.639 6.373 1.00 89.06 88 GLU A N 1
ATOM 644 C CA . GLU A 1 88 ? -5.992 10.755 5.168 1.00 89.06 88 GLU A CA 1
ATOM 645 C C . GLU A 1 88 ? -4.525 10.950 5.537 1.00 89.06 88 GLU A C 1
ATOM 647 O O . GLU A 1 88 ? -4.165 11.829 6.321 1.00 89.06 88 GLU A O 1
ATOM 652 N N . ALA A 1 89 ? -3.644 10.140 4.961 1.00 90.12 89 ALA A N 1
ATOM 653 C CA . ALA A 1 89 ? -2.212 10.255 5.181 1.00 90.12 89 ALA A CA 1
ATOM 654 C C . ALA A 1 89 ? -1.437 10.052 3.882 1.00 90.12 89 ALA A C 1
ATOM 656 O O . ALA A 1 89 ? -1.833 9.280 3.020 1.00 90.12 89 ALA A O 1
ATOM 657 N N . SER A 1 90 ? -0.312 10.740 3.738 1.00 90.12 90 SER A N 1
ATOM 658 C CA . SER A 1 90 ? 0.566 10.655 2.576 1.00 90.12 90 SER A CA 1
ATOM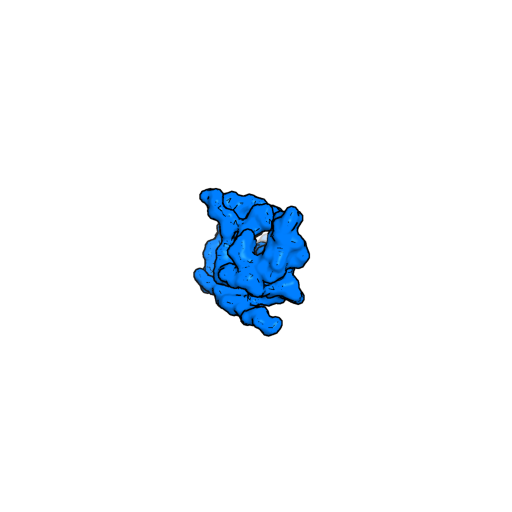 659 C C . SER A 1 90 ? 1.981 10.276 2.985 1.00 90.12 90 SER A C 1
ATOM 661 O O . SER A 1 90 ? 2.475 10.745 4.014 1.00 90.12 90 SER A O 1
ATOM 663 N N . ASN A 1 91 ? 2.654 9.498 2.149 1.00 89.38 91 ASN A N 1
ATOM 664 C CA . ASN A 1 91 ? 4.091 9.260 2.216 1.00 89.38 91 ASN A CA 1
ATOM 665 C C . ASN A 1 91 ? 4.727 9.445 0.826 1.00 89.38 91 ASN A C 1
ATOM 667 O O . ASN A 1 91 ? 4.087 9.946 -0.103 1.00 89.38 91 ASN A O 1
ATOM 671 N N . GLU A 1 92 ? 5.991 9.052 0.689 1.00 87.75 92 GLU A N 1
ATOM 672 C CA . GLU A 1 92 ? 6.736 9.089 -0.571 1.00 87.75 92 GLU A CA 1
ATOM 673 C C . GLU A 1 92 ? 6.144 8.163 -1.651 1.00 87.75 92 GLU A C 1
ATOM 675 O O . GLU A 1 92 ? 6.314 8.429 -2.839 1.00 87.75 92 GLU A O 1
ATOM 680 N N . ASN A 1 93 ? 5.428 7.106 -1.256 1.00 88.12 93 ASN A N 1
ATOM 681 C CA . ASN A 1 93 ? 4.838 6.119 -2.164 1.00 88.12 93 ASN A CA 1
ATOM 682 C C . ASN A 1 93 ? 3.439 6.537 -2.658 1.00 88.12 93 ASN A C 1
ATOM 684 O O . ASN A 1 93 ? 3.064 6.234 -3.795 1.00 88.12 93 ASN A O 1
ATOM 688 N N . GLY A 1 94 ? 2.653 7.241 -1.836 1.00 88.38 94 GLY A N 1
ATOM 689 C CA . GLY A 1 94 ? 1.280 7.590 -2.187 1.00 88.38 94 GLY A CA 1
ATOM 690 C C . GLY A 1 94 ? 0.455 8.283 -1.107 1.00 88.38 94 GLY A C 1
ATOM 691 O O . GLY A 1 94 ? 0.948 8.667 -0.047 1.00 88.38 94 GLY A O 1
ATOM 692 N N . VAL A 1 95 ? -0.833 8.445 -1.410 1.00 89.19 95 VAL A N 1
ATOM 693 C CA . VAL A 1 95 ? -1.862 8.967 -0.498 1.00 89.19 95 VAL A CA 1
ATOM 694 C C . VAL A 1 95 ? -2.817 7.841 -0.125 1.00 89.19 95 VAL A C 1
ATOM 696 O O . VAL A 1 95 ? -3.301 7.123 -0.999 1.00 89.19 95 VAL A O 1
ATOM 699 N N . TYR A 1 96 ? -3.101 7.718 1.166 1.00 90.69 96 TYR A N 1
ATOM 700 C CA . TYR A 1 96 ? -3.906 6.677 1.784 1.00 90.69 96 TYR A CA 1
ATOM 701 C C . TYR A 1 96 ? -5.112 7.283 2.480 1.00 90.69 96 TYR A C 1
ATOM 703 O O . TYR A 1 96 ? -4.984 8.257 3.217 1.00 90.69 96 TYR A O 1
ATOM 711 N N . ILE A 1 97 ? -6.270 6.667 2.280 1.00 89.44 97 ILE A N 1
ATOM 712 C CA . ILE A 1 97 ? -7.551 7.134 2.803 1.00 89.44 97 ILE A CA 1
ATOM 713 C C . ILE A 1 97 ? -8.229 5.977 3.531 1.00 89.44 97 ILE A C 1
ATOM 715 O O . ILE A 1 97 ? -8.409 4.900 2.959 1.00 89.44 97 ILE A O 1
ATOM 719 N N . ILE A 1 98 ? -8.613 6.196 4.785 1.00 90.88 98 ILE A N 1
ATOM 720 C CA . ILE A 1 98 ? -9.441 5.274 5.565 1.00 90.88 98 ILE A CA 1
ATOM 721 C C . ILE A 1 98 ? -10.912 5.576 5.274 1.00 90.88 98 ILE A C 1
ATOM 723 O O . ILE A 1 98 ? -11.351 6.722 5.283 1.00 90.88 98 ILE A O 1
ATOM 727 N N . SER A 1 99 ? -11.692 4.531 5.025 1.00 89.44 99 SER A N 1
ATOM 728 C CA . SER A 1 99 ? -13.113 4.611 4.697 1.00 89.44 99 SER A CA 1
ATOM 729 C C . SER A 1 99 ? -13.867 3.386 5.220 1.00 89.44 99 SER A C 1
ATOM 731 O O . SER A 1 99 ? -13.258 2.421 5.687 1.00 89.44 99 SER A O 1
ATOM 733 N N . ALA A 1 100 ? -15.203 3.430 5.149 1.00 87.06 100 ALA A N 1
ATOM 734 C CA . ALA A 1 100 ? -16.089 2.325 5.528 1.00 87.06 100 ALA A CA 1
ATOM 735 C C . ALA A 1 100 ? -15.779 1.732 6.920 1.00 87.06 100 ALA A C 1
ATOM 737 O O . ALA A 1 100 ? -15.727 0.515 7.089 1.00 87.06 100 ALA A O 1
A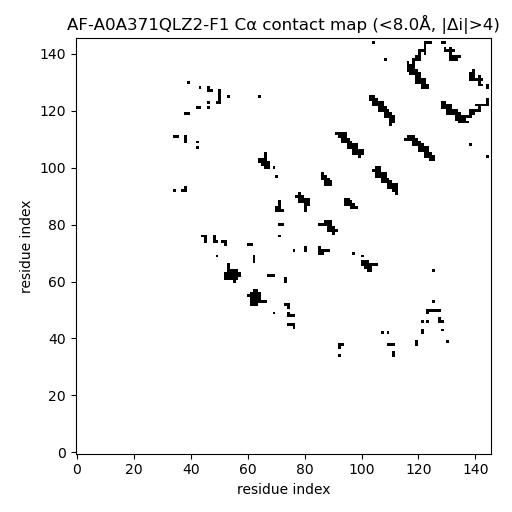TOM 738 N N . ILE A 1 101 ? -15.547 2.603 7.909 1.00 89.88 101 ILE A N 1
ATOM 739 C CA . ILE A 1 101 ? -15.199 2.205 9.275 1.00 89.88 101 ILE A CA 1
ATOM 740 C C . ILE A 1 101 ? -16.407 1.548 9.944 1.00 89.88 101 ILE A C 1
ATOM 742 O O . ILE A 1 101 ? -17.485 2.131 10.057 1.00 89.88 101 ILE A O 1
ATOM 746 N N . GLN A 1 102 ? -16.200 0.335 10.432 1.00 87.31 102 GLN A N 1
ATOM 747 C CA . GLN A 1 102 ? -17.136 -0.438 11.232 1.00 87.31 102 GLN A CA 1
ATOM 748 C C . GLN A 1 102 ? -16.390 -1.017 12.442 1.00 87.31 102 GLN A C 1
ATOM 750 O O . GLN A 1 102 ? -15.165 -1.098 12.431 1.00 87.31 102 GLN A O 1
ATOM 755 N N . PRO A 1 103 ? -17.077 -1.488 13.497 1.00 87.56 103 PRO A N 1
ATOM 756 C CA . PRO A 1 103 ? -16.394 -2.038 14.667 1.00 87.56 103 PRO A CA 1
ATOM 757 C C . PRO A 1 103 ? -15.461 -3.217 14.351 1.00 87.56 103 PRO A C 1
ATOM 759 O O . PRO A 1 103 ? -14.425 -3.369 14.991 1.00 87.56 103 PRO A O 1
ATOM 762 N N . GLY A 1 104 ? -15.813 -4.041 13.361 1.00 86.88 104 GLY A N 1
ATOM 763 C CA . GLY A 1 104 ? -15.053 -5.230 12.977 1.00 86.88 104 GLY A CA 1
ATOM 764 C C . GLY A 1 104 ? -14.221 -5.083 11.706 1.00 86.88 104 GLY A C 1
ATOM 765 O O . GLY A 1 104 ? -13.429 -5.972 11.423 1.00 86.88 104 GLY A O 1
ATOM 766 N N . GLU A 1 105 ? -14.365 -4.003 10.942 1.00 88.81 105 GLU A N 1
ATOM 767 C CA . GLU A 1 105 ? -13.660 -3.846 9.670 1.00 88.81 105 GLU A CA 1
ATOM 768 C C . GLU A 1 105 ? -13.509 -2.383 9.263 1.00 88.81 105 GLU A C 1
ATOM 770 O O . GLU A 1 105 ? -14.273 -1.524 9.689 1.00 88.81 105 GLU A O 1
ATOM 775 N N . PHE A 1 106 ? -12.538 -2.105 8.403 1.00 91.00 106 PHE A N 1
ATOM 776 C CA . PHE A 1 106 ? -12.438 -0.839 7.683 1.00 91.00 106 PHE A CA 1
ATOM 777 C C . PHE A 1 106 ? -11.692 -1.050 6.364 1.00 91.00 106 PHE A C 1
ATOM 779 O O . PHE A 1 106 ? -11.038 -2.080 6.162 1.00 91.00 106 PHE A O 1
ATOM 786 N N . ILE A 1 107 ? -11.785 -0.081 5.456 1.00 90.19 107 ILE A N 1
ATOM 787 C CA . ILE A 1 107 ? -11.116 -0.122 4.155 1.00 90.19 107 ILE A CA 1
ATOM 788 C C . ILE A 1 107 ? -10.081 0.996 4.088 1.00 90.19 107 ILE A C 1
ATOM 790 O O . ILE A 1 107 ? -10.398 2.157 4.333 1.00 90.19 107 ILE A O 1
ATOM 794 N N . VAL A 1 108 ? -8.854 0.653 3.707 1.00 90.94 108 VAL A N 1
ATOM 795 C CA . VAL A 1 108 ? -7.798 1.612 3.369 1.00 90.94 108 VAL A CA 1
ATOM 796 C C . VAL A 1 108 ? -7.612 1.614 1.867 1.00 90.94 108 VAL A C 1
ATOM 798 O O . VAL A 1 108 ? -7.361 0.565 1.283 1.00 90.94 108 VAL A O 1
ATOM 801 N N . THR A 1 109 ? -7.696 2.779 1.242 1.00 89.62 109 THR A N 1
ATOM 802 C CA . THR A 1 109 ? -7.428 2.943 -0.188 1.00 89.62 109 THR A CA 1
ATOM 803 C C . THR A 1 109 ? -6.157 3.753 -0.370 1.00 89.62 109 THR A C 1
ATOM 805 O O . THR A 1 109 ? -6.088 4.885 0.093 1.00 89.62 109 THR A O 1
ATOM 808 N N . GLY A 1 110 ? -5.152 3.169 -1.020 1.00 89.94 110 GLY A N 1
ATOM 809 C CA . GLY A 1 110 ? -3.913 3.829 -1.421 1.00 89.94 110 GLY A CA 1
ATOM 810 C C . GLY A 1 110 ? -3.955 4.244 -2.890 1.00 89.94 110 GLY A C 1
ATOM 811 O O . GLY A 1 110 ? -4.447 3.498 -3.736 1.00 89.94 110 GLY A O 1
ATOM 812 N N . SER A 1 111 ? -3.419 5.420 -3.200 1.00 88.06 111 SER A N 1
ATOM 813 C CA . SER A 1 111 ? -3.261 5.955 -4.555 1.00 88.06 111 SER A CA 1
ATOM 814 C C . SER A 1 111 ? -1.822 6.413 -4.779 1.00 88.06 111 SER A C 1
ATOM 816 O O . SER A 1 111 ? -1.200 6.970 -3.875 1.00 88.06 111 SER A O 1
ATOM 818 N N . ILE A 1 112 ? -1.277 6.163 -5.971 1.00 82.62 112 ILE A N 1
ATOM 819 C CA . ILE A 1 112 ? 0.109 6.533 -6.299 1.00 82.62 112 ILE A CA 1
ATOM 820 C C . ILE A 1 112 ? 0.195 8.058 -6.468 1.00 82.62 112 ILE A C 1
ATOM 822 O O . ILE A 1 112 ? -0.600 8.641 -7.206 1.00 82.62 112 ILE A O 1
ATOM 826 N N . GLN A 1 113 ? 1.187 8.695 -5.836 1.00 70.12 113 GLN A N 1
ATOM 827 C CA . GLN A 1 113 ? 1.427 10.151 -5.903 1.00 70.12 113 GLN A CA 1
ATOM 828 C C . GLN A 1 113 ? 1.510 10.691 -7.344 1.00 70.12 113 GLN A C 1
ATOM 830 O O . GLN A 1 113 ? 0.921 11.723 -7.658 1.00 70.12 113 GLN A O 1
ATOM 835 N N . ASP A 1 114 ? 2.196 9.963 -8.228 1.00 64.44 114 ASP A N 1
ATOM 836 C CA . ASP A 1 114 ? 2.477 10.376 -9.613 1.00 64.44 114 ASP A CA 1
ATOM 837 C C . ASP A 1 114 ? 1.402 9.914 -10.621 1.00 64.44 114 ASP A C 1
ATOM 839 O O . ASP A 1 114 ? 1.351 10.326 -11.775 1.00 64.44 114 ASP A O 1
ATOM 843 N N . SER A 1 115 ? 0.487 9.047 -10.185 1.00 60.03 115 SER A N 1
ATOM 844 C CA . SER A 1 115 ? -0.585 8.495 -11.010 1.00 60.03 115 SER A CA 1
ATOM 845 C C . SER A 1 115 ? -1.865 8.446 -10.196 1.00 60.03 115 SER A C 1
ATOM 847 O O . SER A 1 115 ? -2.226 7.401 -9.655 1.00 60.03 115 SER A O 1
ATOM 849 N N . ARG A 1 116 ? -2.602 9.566 -10.180 1.00 56.28 116 ARG A N 1
ATOM 850 C CA . ARG A 1 116 ? -3.897 9.719 -9.479 1.00 56.28 116 ARG A CA 1
ATOM 851 C C . ARG A 1 116 ? -4.966 8.694 -9.868 1.00 56.28 116 ARG A C 1
ATOM 853 O O . ARG A 1 116 ? -6.047 8.695 -9.293 1.00 56.28 116 ARG A O 1
ATOM 860 N N . ASN A 1 117 ? -4.685 7.863 -10.865 1.00 68.00 117 ASN A N 1
ATOM 861 C CA . ASN A 1 117 ? -5.626 6.910 -11.404 1.00 68.00 117 ASN A CA 1
ATOM 862 C C . ASN A 1 117 ? -5.415 5.480 -10.898 1.00 68.00 117 ASN A C 1
ATOM 864 O O . ASN A 1 117 ? -6.362 4.710 -10.905 1.00 68.00 117 ASN A O 1
ATOM 868 N N . THR A 1 118 ? -4.208 5.111 -10.450 1.00 77.81 118 THR A N 1
ATOM 869 C CA . THR A 1 118 ? -3.962 3.750 -9.946 1.00 77.81 118 THR A CA 1
ATOM 870 C C . THR A 1 118 ? -4.268 3.708 -8.458 1.00 77.81 118 THR A C 1
ATOM 872 O O . THR A 1 118 ? -3.559 4.327 -7.662 1.00 77.81 118 THR A O 1
ATOM 875 N N . MET A 1 119 ? -5.310 2.967 -8.090 1.00 82.00 119 MET A N 1
ATOM 876 C CA . MET A 1 119 ? -5.743 2.815 -6.706 1.00 82.00 119 MET A CA 1
ATOM 877 C C . MET A 1 119 ? -5.727 1.349 -6.281 1.00 82.00 119 MET A C 1
ATOM 879 O O . MET A 1 119 ? -6.088 0.457 -7.049 1.00 82.00 119 MET A O 1
ATOM 883 N N . VAL A 1 120 ? -5.334 1.099 -5.036 1.00 87.25 120 VAL A N 1
ATOM 884 C CA . VAL A 1 120 ? -5.380 -0.226 -4.411 1.00 87.25 120 VAL A CA 1
ATOM 885 C C . VAL A 1 120 ? -6.102 -0.101 -3.084 1.00 87.25 120 VAL A C 1
ATOM 887 O O . VAL A 1 120 ? -5.740 0.722 -2.248 1.00 87.25 120 VAL A O 1
ATOM 890 N N . SER A 1 121 ? -7.129 -0.916 -2.886 1.00 86.75 121 SER A N 1
ATOM 891 C CA . SER A 1 121 ? -7.867 -0.986 -1.628 1.00 86.75 121 SER A CA 1
ATOM 892 C C . SER A 1 121 ? -7.406 -2.193 -0.814 1.00 86.75 121 SER A C 1
ATOM 894 O O . SER A 1 121 ? -7.034 -3.235 -1.351 1.00 86.75 121 SER A O 1
ATOM 896 N N . ALA A 1 122 ? -7.441 -2.074 0.504 1.00 88.50 122 ALA A N 1
ATOM 897 C CA . ALA A 1 122 ? -7.235 -3.163 1.440 1.00 88.50 122 ALA A CA 1
ATOM 898 C C . ALA A 1 122 ? -8.341 -3.120 2.487 1.00 88.50 122 ALA A C 1
ATOM 900 O O . ALA A 1 122 ? -8.547 -2.098 3.137 1.00 88.50 122 ALA A O 1
ATOM 901 N N . ARG A 1 123 ? -9.046 -4.233 2.671 1.00 89.81 123 ARG A N 1
ATOM 902 C CA . ARG A 1 123 ? -10.003 -4.394 3.763 1.00 89.81 123 ARG A CA 1
ATOM 903 C C . ARG A 1 123 ? -9.267 -5.029 4.922 1.00 89.81 123 ARG A C 1
ATOM 905 O O . ARG A 1 123 ? -8.676 -6.101 4.773 1.00 89.81 123 ARG A O 1
ATOM 912 N N . VAL A 1 124 ? -9.288 -4.362 6.063 1.00 90.00 124 VAL A N 1
ATOM 913 C CA . VAL A 1 124 ? -8.630 -4.823 7.278 1.00 90.00 124 VAL A CA 1
ATOM 914 C C . VAL A 1 124 ? -9.684 -5.422 8.196 1.00 90.00 124 VAL A C 1
ATOM 916 O O . VAL A 1 124 ? -10.690 -4.791 8.506 1.00 90.00 124 VAL A O 1
ATOM 919 N N . CYS A 1 125 ? -9.427 -6.653 8.621 1.00 89.44 125 CYS A N 1
ATOM 920 C CA . CYS A 1 125 ? -10.234 -7.420 9.557 1.00 89.44 125 CYS A CA 1
ATOM 921 C C . CYS A 1 125 ? -9.423 -7.640 10.851 1.00 89.44 125 CYS A C 1
ATOM 923 O O . CYS A 1 125 ? -8.195 -7.494 10.846 1.00 89.44 125 CYS A O 1
ATOM 925 N N . PRO A 1 126 ? -10.040 -8.087 11.958 1.00 86.25 126 PRO A N 1
ATOM 926 C CA . PRO A 1 126 ? -9.341 -8.281 13.228 1.00 86.25 126 PRO A CA 1
ATOM 927 C C . PRO A 1 126 ? -8.235 -9.338 13.145 1.00 86.25 126 PRO A C 1
ATOM 929 O O . PRO A 1 126 ? -7.208 -9.221 13.801 1.00 86.25 126 PRO A O 1
ATOM 932 N N . ASN A 1 127 ? -8.441 -10.362 12.312 1.00 86.06 127 ASN A N 1
ATOM 933 C CA . ASN A 1 127 ? -7.570 -11.535 12.196 1.00 86.06 127 ASN A CA 1
ATOM 934 C C . ASN A 1 127 ? -6.883 -11.648 10.824 1.00 86.06 127 ASN A C 1
ATOM 936 O O . ASN A 1 127 ? -6.405 -12.719 10.457 1.00 86.06 127 ASN A O 1
ATOM 940 N N . GLY A 1 128 ? -6.887 -10.589 10.016 1.00 87.00 128 GLY A N 1
ATOM 941 C CA . GLY A 1 128 ? -6.329 -10.643 8.668 1.00 87.00 128 GLY A CA 1
ATOM 942 C C . GLY A 1 128 ? -6.649 -9.408 7.841 1.00 87.00 128 GLY A C 1
ATOM 943 O O . GLY A 1 128 ? -7.281 -8.468 8.312 1.00 87.00 128 GLY A O 1
ATOM 944 N N . PHE A 1 129 ? -6.200 -9.401 6.596 1.00 90.06 129 PHE A N 1
ATOM 945 C CA . PHE A 1 129 ? -6.565 -8.370 5.636 1.00 90.06 129 PHE A CA 1
ATOM 946 C C . PHE A 1 129 ? -6.759 -8.991 4.258 1.00 90.06 129 PHE A C 1
ATOM 948 O O . PHE A 1 129 ? -6.262 -10.085 3.969 1.00 90.06 129 PHE A O 1
ATOM 955 N N . ARG A 1 130 ? -7.523 -8.303 3.418 1.00 86.44 130 ARG A N 1
ATOM 956 C CA . ARG A 1 130 ? -7.789 -8.685 2.036 1.00 86.44 130 ARG A CA 1
ATOM 957 C C . ARG A 1 130 ? -7.409 -7.520 1.144 1.00 86.44 130 ARG A C 1
ATOM 959 O O . ARG A 1 130 ? -7.983 -6.443 1.265 1.00 86.44 130 ARG A O 1
ATOM 966 N N . LEU A 1 131 ? -6.440 -7.742 0.265 1.00 86.19 131 LEU A N 1
ATOM 967 C CA . LEU A 1 131 ? -6.122 -6.786 -0.788 1.00 86.19 131 LEU A CA 1
ATOM 968 C C . LEU A 1 131 ? -7.195 -6.884 -1.873 1.00 86.19 131 LEU A C 1
ATOM 970 O O . LEU A 1 131 ? -7.546 -7.978 -2.319 1.00 86.19 131 LEU A O 1
ATOM 974 N N . GLY A 1 132 ? -7.732 -5.734 -2.253 1.00 79.12 132 GLY A N 1
ATOM 975 C CA . GLY A 1 132 ? -8.540 -5.564 -3.444 1.00 79.12 132 GLY A CA 1
ATOM 976 C C . GLY A 1 132 ? -7.668 -5.604 -4.696 1.00 79.12 132 GLY A C 1
ATOM 977 O O . GLY A 1 132 ? -6.437 -5.535 -4.646 1.00 79.12 132 GLY A O 1
ATOM 978 N N . THR A 1 133 ? -8.316 -5.743 -5.846 1.00 72.38 133 THR A N 1
ATOM 979 C CA . THR A 1 133 ? -7.630 -5.651 -7.136 1.00 72.38 133 THR A CA 1
ATOM 980 C C . THR A 1 133 ? -7.215 -4.206 -7.405 1.00 72.38 133 THR A C 1
ATOM 982 O O . THR A 1 133 ? -7.862 -3.269 -6.942 1.00 72.38 133 THR A O 1
ATOM 985 N N . ILE A 1 134 ? -6.139 -4.021 -8.170 1.00 73.31 134 ILE A N 1
ATOM 986 C CA . ILE A 1 134 ? -5.733 -2.697 -8.644 1.00 73.31 134 ILE A CA 1
ATOM 987 C C . ILE A 1 134 ? -6.855 -2.138 -9.528 1.00 73.31 134 ILE A C 1
ATOM 989 O O . ILE A 1 134 ? -7.218 -2.749 -10.535 1.00 73.31 134 ILE A O 1
ATOM 993 N N . GLY A 1 135 ? -7.401 -0.995 -9.127 1.00 66.44 135 GLY A N 1
ATOM 994 C CA . GLY A 1 135 ? -8.411 -0.249 -9.863 1.00 66.44 135 GLY A CA 1
ATOM 995 C C . GLY A 1 135 ? -7.807 0.939 -10.602 1.00 66.44 135 GLY A C 1
ATOM 996 O O . GLY A 1 135 ? -6.813 1.524 -10.167 1.00 66.44 135 GLY A O 1
ATOM 997 N N . TYR A 1 136 ? -8.441 1.280 -11.718 1.00 63.31 136 TYR A N 1
ATOM 998 C CA . TYR A 1 136 ? -8.285 2.551 -12.413 1.00 63.31 136 TYR A CA 1
ATOM 999 C C . TYR A 1 136 ? -9.566 3.360 -12.125 1.00 63.31 136 TYR A C 1
ATOM 1001 O O . TYR A 1 136 ? -10.655 2.799 -12.199 1.00 63.31 136 TYR A O 1
ATOM 1009 N N . GLU A 1 137 ? -9.444 4.619 -11.707 1.00 55.50 137 GLU A N 1
ATOM 1010 C CA . GLU A 1 137 ? -10.514 5.573 -11.327 1.00 55.50 137 GLU A CA 1
ATOM 1011 C C . GLU A 1 137 ? -11.255 5.294 -10.009 1.00 55.50 137 GLU A C 1
ATOM 1013 O O . GLU A 1 137 ? -11.593 6.235 -9.293 1.00 55.50 137 GLU A O 1
ATOM 1018 N N . ALA A 1 138 ? -11.463 4.029 -9.647 1.00 58.59 138 ALA A N 1
ATOM 1019 C CA . ALA A 1 138 ? -11.956 3.622 -8.333 1.00 58.59 138 ALA A CA 1
ATOM 1020 C C . ALA A 1 138 ? -11.369 2.260 -7.951 1.00 58.59 138 ALA A C 1
ATOM 1022 O O . ALA A 1 138 ? -11.375 1.323 -8.754 1.00 58.59 138 ALA A O 1
ATOM 1023 N N . ALA A 1 139 ? -10.870 2.128 -6.720 1.00 60.84 139 ALA A N 1
ATOM 1024 C CA . ALA A 1 139 ? -10.441 0.828 -6.222 1.00 60.84 139 ALA A CA 1
ATOM 1025 C C . ALA A 1 139 ? -11.675 -0.072 -6.019 1.00 60.84 139 ALA A C 1
ATOM 1027 O O . ALA A 1 139 ? -12.567 0.304 -5.253 1.00 60.84 139 ALA A O 1
ATOM 1028 N N . PRO A 1 140 ? -11.759 -1.246 -6.670 1.00 64.81 140 PRO A N 1
ATOM 1029 C CA . PRO A 1 140 ? -12.843 -2.184 -6.417 1.00 64.81 140 PRO A CA 1
ATOM 1030 C C . PRO A 1 140 ? -12.837 -2.594 -4.943 1.00 64.81 140 PRO A C 1
ATOM 1032 O O . PRO A 1 140 ? -11.773 -2.760 -4.337 1.00 64.81 140 PRO A O 1
ATOM 1035 N N . GLU A 1 141 ? -14.020 -2.736 -4.346 1.00 70.69 141 GLU A N 1
ATOM 1036 C CA . GLU A 1 141 ? -14.102 -3.096 -2.934 1.00 70.69 141 GLU A CA 1
ATOM 1037 C C . GLU A 1 141 ? -13.464 -4.473 -2.687 1.00 70.69 141 GLU A C 1
ATOM 1039 O O . GLU A 1 141 ? -13.777 -5.439 -3.394 1.00 70.69 141 GLU A O 1
ATOM 1044 N N . PRO A 1 142 ? -12.581 -4.601 -1.681 1.00 71.25 142 PRO A N 1
ATOM 1045 C CA . PRO A 1 142 ? -12.014 -5.890 -1.328 1.00 71.25 142 PRO A CA 1
ATOM 1046 C C . PRO A 1 142 ? -13.106 -6.812 -0.768 1.00 71.25 142 PRO A C 1
ATOM 1048 O O . PRO A 1 142 ? -14.034 -6.324 -0.105 1.00 71.25 142 PRO A O 1
ATOM 1051 N N . PRO A 1 143 ? -12.974 -8.140 -0.953 1.00 72.00 143 PRO A N 1
ATOM 1052 C CA . PRO A 1 143 ? -13.940 -9.106 -0.441 1.00 72.00 143 PRO A CA 1
ATOM 1053 C C . PRO A 1 143 ? -14.135 -8.943 1.070 1.00 72.00 143 PRO A C 1
ATOM 1055 O O . PRO A 1 143 ? -13.178 -8.664 1.795 1.00 72.00 143 PRO A O 1
ATOM 1058 N N . ALA A 1 144 ? -15.379 -9.118 1.524 1.00 72.31 144 ALA A N 1
ATOM 1059 C CA . ALA A 1 144 ? -15.773 -8.946 2.920 1.00 72.31 144 ALA A CA 1
ATOM 1060 C C . ALA A 1 144 ? -14.984 -9.859 3.874 1.00 72.31 144 ALA A C 1
ATOM 1062 O O . ALA A 1 144 ? -14.533 -10.948 3.499 1.00 72.31 144 ALA A O 1
ATOM 1063 N N . CYS A 1 145 ? -14.841 -9.416 5.124 1.00 67.56 145 CYS A N 1
ATOM 1064 C CA . CYS A 1 145 ? -14.318 -10.249 6.200 1.00 67.56 145 CYS A CA 1
ATOM 1065 C C . CYS A 1 145 ? -15.295 -11.418 6.441 1.00 67.56 145 CYS A C 1
ATOM 1067 O O . CYS A 1 145 ? -16.448 -11.181 6.794 1.00 67.56 145 CYS A O 1
ATOM 1069 N N . MET A 1 146 ? -14.856 -12.661 6.200 1.00 56.88 146 MET A N 1
ATOM 1070 C CA . MET A 1 146 ? -15.588 -13.876 6.599 1.00 56.88 146 MET A CA 1
ATOM 1071 C C . MET A 1 146 ? -15.416 -14.152 8.090 1.00 56.88 146 MET A C 1
ATOM 1073 O O . MET A 1 146 ? -14.278 -13.954 8.582 1.00 56.88 146 MET A O 1
#

Foldseek 3Di:
DVVVVVVVVVVVVVVVVVVVVVVVVVVVVVVVVVLVVVQVVQLQVVLVFLLVLLPDCVVVLGLNNFCQPDFPVSGDHPFAAPPPPRQWTDDQSFIWGWAPGDGFKTKIKTAGPVQNFWIKIKIHGNVDIFTFDTGGNDTPDTDDDD

Mean predicted aligned error: 7.36 Å

Solvent-accessible surface area (backbone atoms only — not comparable to full-atom values): 7760 Å² total; per-residue (Å²): 115,71,70,65,55,52,53,54,52,53,54,52,51,54,54,54,53,54,51,50,56,53,49,52,53,51,52,54,53,51,50,56,48,51,52,52,52,51,46,53,51,50,53,52,50,41,38,55,30,45,30,54,21,25,73,30,48,50,95,77,68,24,37,56,71,24,40,70,87,70,36,65,81,59,35,71,56,94,55,42,65,44,95,81,39,52,46,30,32,32,45,98,62,23,40,35,36,60,42,78,70,33,51,67,33,33,32,39,36,38,29,33,71,93,39,87,42,48,22,38,21,31,27,32,33,76,90,49,69,32,74,24,56,80,15,70,84,53,45,45,83,33,70,75,84,127

Radius of gyration: 22.85 Å; Cα contacts (8 Å, |Δi|>4): 253; chains: 1; bounding box: 53×33×78 Å

Sequence (146 aa):
MGQQQLLLVILVTIIVGIAAVVALNTFSAAADAASRDALQLDLALVASSAQGYYFRPAMLGGGGRTFQDIDFTKFNFSGRVVDGNVLEASNENGVYIISAIQPGEFIVTGSIQDSRNTMVSARVCPNGFRLGTIGYEAAPEPPACM

Secondary structure (DSSP, 8-state):
-HHHHHHHHHHHHHHHHHHHHHHHHHHHHHHHHHHHHHHHHHHHHHHHHHHHHHHS-GGGTS-TT--TT--TTSS--SSEESTT-TTEEE-SSEEEEEES--SS-EEEEEEETTEEEEEEEEEEE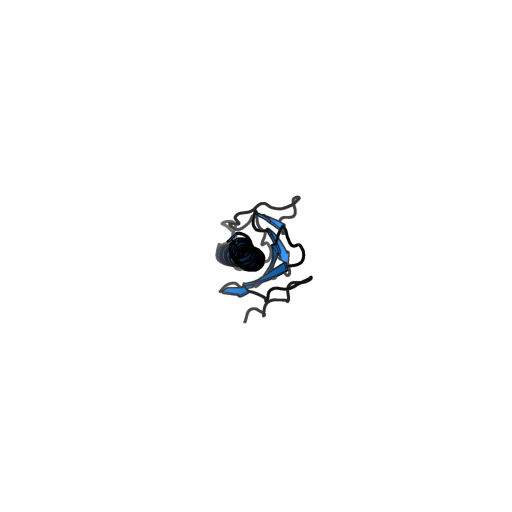TTEEEEPPPEESSPPPPPP--

Nearest PDB structures (foldseek):
  4q51-assembly1_A  TM=6.071E-01  e=1.376E+00  Burkholderia cenocepacia J2315
  5nni-assembly1_A  TM=6.464E-01  e=4.502E+00  Mus musculus
  8umh-assembly1_H  TM=5.269E-01  e=2.839E+00  Saccharomyces cerevisiae
  5nnj-assembly2_D  TM=4.023E-01  e=7.623E+00  Mus musculus